Protein AF-A0A140D9M2-F1 (afdb_monomer_lite)

pLDDT: mean 85.44, std 8.34, range [60.66, 92.5]

Secondary structure (DSSP, 8-state):
---HHHHHHHHHHHHHHHHTTSSPEEE-HHHHHHHHT--HHHHHHHHHHHHHHH----SSPPPTTSPEEE-HHHHHHHTTS--

Organism: NCBI:txid1716143

Sequence (83 aa):
MVKHNDLKGALDFIKQGYSKSGDPFRFTVSDIADAMNLTETKARDVVSTINTRARFWRGHFPAAADGFAVDGPVIERLQGWFE

Structure (mmCIF, N/CA/C/O backbone):
data_AF-A0A140D9M2-F1
#
_entry.id   AF-A0A140D9M2-F1
#
loop_
_atom_site.group_PDB
_atom_site.id
_atom_site.type_symbol
_atom_site.label_atom_id
_atom_site.label_alt_id
_atom_site.label_comp_id
_atom_site.label_asym_id
_atom_site.label_entity_id
_atom_site.label_seq_id
_atom_site.pdbx_PDB_ins_code
_atom_site.Cartn_x
_atom_site.Cartn_y
_atom_site.Cartn_z
_atom_site.occupancy
_atom_site.B_iso_or_equiv
_atom_site.auth_seq_id
_atom_site.auth_comp_id
_atom_site.auth_asym_id
_atom_site.auth_atom_id
_atom_site.pdbx_PDB_model_num
ATOM 1 N N . MET A 1 1 ? -5.685 6.482 13.437 1.00 66.88 1 MET A N 1
ATOM 2 C CA . MET A 1 1 ? -5.535 5.021 13.614 1.00 66.88 1 MET A CA 1
ATOM 3 C C . MET A 1 1 ? -6.089 4.353 12.374 1.00 66.88 1 MET A C 1
ATOM 5 O O . MET A 1 1 ? -7.239 4.615 12.034 1.00 66.88 1 MET A O 1
ATOM 9 N N . VAL A 1 2 ? -5.265 3.579 11.671 1.00 79.19 2 VAL A N 1
ATOM 10 C CA . VAL A 1 2 ? -5.692 2.875 10.457 1.00 79.19 2 VAL A CA 1
ATOM 11 C C . VAL A 1 2 ? -6.647 1.748 10.845 1.00 79.19 2 VAL A C 1
ATOM 13 O O . VAL A 1 2 ? -6.375 1.021 11.802 1.00 79.19 2 VAL A O 1
ATOM 16 N N . LYS A 1 3 ? -7.784 1.613 10.153 1.00 86.25 3 LYS A N 1
ATOM 17 C CA . LYS A 1 3 ? -8.725 0.526 10.444 1.00 86.25 3 LYS A CA 1
ATOM 18 C C . LYS A 1 3 ? -8.199 -0.787 9.871 1.00 86.25 3 LYS A C 1
ATOM 20 O O . LYS A 1 3 ? -7.579 -0.807 8.812 1.00 86.25 3 LYS A O 1
ATOM 25 N N . HIS A 1 4 ? -8.519 -1.895 10.536 1.00 86.75 4 HIS A N 1
ATOM 26 C CA . HIS A 1 4 ? -8.173 -3.237 10.060 1.00 86.75 4 HIS A CA 1
ATOM 27 C C . HIS A 1 4 ? -8.655 -3.488 8.619 1.00 86.75 4 HIS A C 1
ATOM 29 O O . HIS A 1 4 ? -7.890 -3.965 7.787 1.00 86.75 4 HIS A O 1
ATOM 35 N N . ASN A 1 5 ? -9.891 -3.088 8.303 1.00 89.12 5 ASN A N 1
ATOM 36 C CA . ASN A 1 5 ? -10.455 -3.241 6.958 1.00 89.12 5 ASN A CA 1
ATOM 37 C C . ASN A 1 5 ? -9.700 -2.417 5.908 1.00 89.12 5 ASN A C 1
ATOM 39 O O . ASN A 1 5 ? -9.541 -2.882 4.782 1.00 89.12 5 ASN A O 1
ATOM 43 N N . ASP A 1 6 ? -9.194 -1.238 6.286 1.00 91.06 6 ASP A N 1
ATOM 44 C CA . ASP A 1 6 ? -8.424 -0.390 5.377 1.00 91.06 6 ASP A CA 1
ATOM 45 C C . ASP A 1 6 ? -7.061 -1.044 5.066 1.00 91.06 6 ASP A C 1
ATOM 47 O O . ASP A 1 6 ? -6.622 -1.103 3.921 1.00 91.06 6 ASP A O 1
ATOM 51 N N . LEU A 1 7 ? -6.402 -1.628 6.071 1.00 91.19 7 LEU A N 1
ATOM 52 C CA . LEU A 1 7 ? -5.160 -2.376 5.843 1.00 91.19 7 LEU A CA 1
ATOM 53 C C . LEU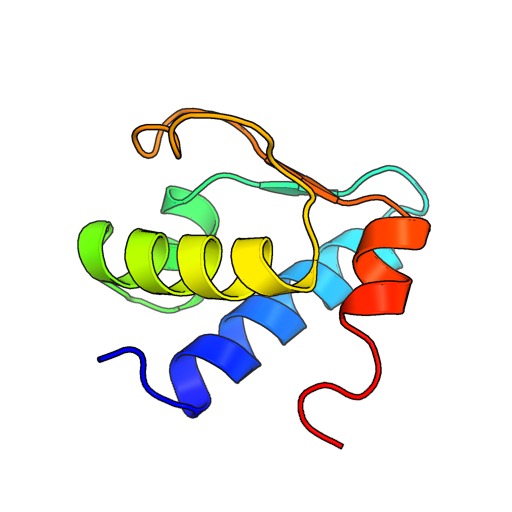 A 1 7 ? -5.384 -3.608 4.971 1.00 91.19 7 LEU A C 1
ATOM 55 O O . LEU A 1 7 ? -4.607 -3.854 4.051 1.00 91.19 7 LEU A O 1
ATOM 59 N N . LYS A 1 8 ? -6.440 -4.376 5.249 1.00 90.88 8 LYS A N 1
ATOM 60 C CA . LYS A 1 8 ? -6.758 -5.579 4.481 1.00 90.88 8 LYS A CA 1
ATOM 61 C C . LYS A 1 8 ? -7.051 -5.245 3.016 1.00 90.88 8 LYS A C 1
ATOM 63 O O . LYS A 1 8 ? -6.441 -5.844 2.138 1.00 90.88 8 LYS A O 1
ATOM 68 N N . GLY A 1 9 ? -7.887 -4.237 2.757 1.00 92.00 9 GLY A N 1
ATOM 69 C CA . GLY A 1 9 ? -8.205 -3.800 1.395 1.00 92.00 9 GLY A CA 1
ATOM 70 C C . GLY A 1 9 ? -6.978 -3.319 0.614 1.00 92.00 9 GLY A C 1
ATOM 71 O O . GLY A 1 9 ? -6.787 -3.720 -0.532 1.00 92.00 9 GLY A O 1
ATOM 72 N N . ALA A 1 10 ? -6.095 -2.536 1.241 1.00 92.06 10 ALA A N 1
ATOM 73 C CA . ALA A 1 10 ? -4.861 -2.087 0.596 1.00 92.06 10 ALA A CA 1
ATOM 74 C C . ALA A 1 10 ? -3.894 -3.243 0.297 1.00 92.06 10 ALA A C 1
ATOM 76 O O . ALA A 1 10 ? -3.261 -3.263 -0.757 1.00 92.06 10 ALA A O 1
ATOM 77 N N . LEU A 1 11 ? -3.780 -4.231 1.191 1.00 91.25 11 LEU A N 1
ATOM 78 C CA . LEU A 1 11 ? -2.972 -5.422 0.921 1.00 91.25 11 LEU A CA 1
ATOM 79 C C . LEU A 1 11 ? -3.539 -6.257 -0.222 1.00 91.25 11 LEU A C 1
ATOM 81 O O . LEU A 1 11 ? -2.765 -6.748 -1.042 1.00 91.25 11 LEU A O 1
ATOM 85 N N . ASP A 1 12 ? -4.860 -6.411 -0.289 1.00 91.38 12 ASP A N 1
ATOM 86 C CA . ASP A 1 12 ? -5.513 -7.133 -1.377 1.00 91.38 12 ASP A CA 1
ATOM 87 C C . ASP A 1 12 ? -5.270 -6.427 -2.717 1.00 91.38 12 ASP A C 1
ATOM 89 O O . ASP A 1 12 ? -4.905 -7.086 -3.690 1.00 91.38 12 ASP A O 1
ATOM 93 N N . PHE A 1 13 ? -5.356 -5.092 -2.755 1.00 91.81 13 PHE A N 1
ATOM 94 C CA . PHE A 1 13 ? -4.995 -4.291 -3.929 1.00 91.81 13 PHE A CA 1
ATOM 95 C C . PHE A 1 13 ? -3.548 -4.552 -4.382 1.00 91.81 13 PHE A C 1
ATOM 97 O O . PHE A 1 13 ? -3.307 -4.886 -5.544 1.00 91.81 13 PHE A O 1
ATOM 104 N N . ILE A 1 14 ? -2.586 -4.474 -3.455 1.00 90.06 14 ILE A N 1
ATOM 105 C CA . ILE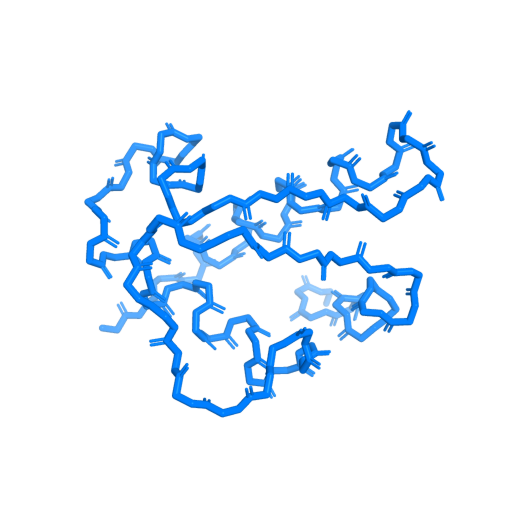 A 1 14 ? -1.156 -4.689 -3.731 1.00 90.06 14 ILE A CA 1
ATOM 106 C C . ILE A 1 14 ? -0.898 -6.114 -4.255 1.00 90.06 14 ILE A C 1
ATOM 108 O O . ILE A 1 14 ? -0.194 -6.299 -5.251 1.00 90.06 14 ILE A O 1
ATOM 112 N N . LYS A 1 15 ? -1.487 -7.132 -3.614 1.00 88.56 15 LYS A N 1
ATOM 113 C CA . LYS A 1 15 ? -1.332 -8.544 -4.001 1.00 88.56 15 LYS A CA 1
ATOM 114 C C . LYS A 1 15 ? -1.939 -8.828 -5.373 1.00 88.56 15 LYS A C 1
ATOM 116 O O . LYS A 1 15 ? -1.308 -9.497 -6.192 1.00 88.56 15 LYS A O 1
ATOM 121 N N . GLN A 1 16 ? -3.133 -8.301 -5.644 1.00 88.12 16 GLN A N 1
ATOM 122 C CA . GLN A 1 16 ? -3.788 -8.453 -6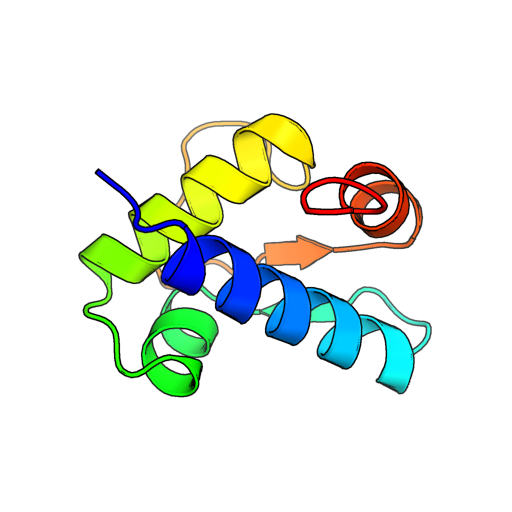.942 1.00 88.12 16 GLN A CA 1
ATOM 123 C C . GLN A 1 16 ? -2.970 -7.796 -8.057 1.00 88.12 16 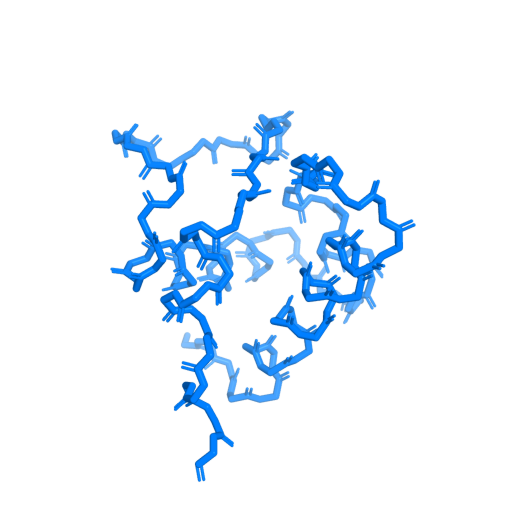GLN A C 1
ATOM 125 O O . GLN A 1 16 ? -2.780 -8.414 -9.104 1.00 88.12 16 GLN A O 1
ATOM 130 N N . GLY A 1 17 ? -2.443 -6.591 -7.825 1.00 86.56 17 GLY A N 1
ATOM 131 C CA . GLY A 1 17 ? -1.587 -5.886 -8.781 1.00 86.56 17 GLY A CA 1
ATOM 132 C C . GLY A 1 17 ? -0.328 -6.672 -9.159 1.00 86.56 17 GLY A C 1
ATOM 133 O O . GLY A 1 17 ? -0.018 -6.819 -10.343 1.00 86.56 17 GLY A O 1
ATOM 134 N N . TYR A 1 18 ? 0.353 -7.260 -8.171 1.00 87.81 18 TYR A N 1
ATOM 135 C CA . TYR A 1 18 ? 1.529 -8.102 -8.411 1.00 87.81 18 TYR A CA 1
ATOM 136 C C . TYR A 1 18 ? 1.186 -9.406 -9.147 1.00 87.81 18 TYR A C 1
ATOM 138 O O . TYR A 1 18 ? 1.826 -9.746 -10.142 1.00 87.81 18 TYR A O 1
ATOM 146 N N . SER A 1 19 ? 0.126 -10.104 -8.718 1.00 78.56 19 SER A N 1
ATOM 147 C CA . SER A 1 19 ? -0.276 -11.401 -9.291 1.00 78.56 19 SER A CA 1
ATOM 148 C C . SER A 1 19 ? -0.633 -11.356 -10.782 1.00 78.56 19 SER A C 1
ATOM 150 O O . SER A 1 19 ? -0.547 -12.373 -11.464 1.00 78.56 19 SER A O 1
ATOM 152 N N . LYS A 1 20 ? -1.016 -10.181 -11.298 1.00 74.44 20 LYS A N 1
ATOM 153 C CA . LYS A 1 20 ? -1.362 -9.982 -12.712 1.00 74.44 20 LYS A CA 1
ATOM 154 C C . LYS A 1 20 ? -0.146 -9.822 -13.623 1.00 74.44 20 LYS A C 1
ATOM 156 O O . LYS A 1 20 ? -0.281 -10.030 -14.824 1.00 74.44 20 LYS A O 1
ATOM 161 N N . SER A 1 21 ? 0.997 -9.423 -13.069 1.00 65.38 21 SER A N 1
ATOM 162 C CA . SER A 1 21 ? 2.082 -8.825 -13.855 1.00 65.38 21 SER A CA 1
ATOM 163 C C . SER A 1 21 ? 3.351 -9.674 -13.869 1.00 65.38 21 SER A C 1
ATOM 165 O O . SER A 1 21 ? 4.080 -9.637 -14.852 1.00 65.38 21 SER A O 1
ATOM 167 N N . GLY A 1 22 ? 3.656 -10.411 -12.793 1.00 70.94 22 GLY A N 1
ATOM 168 C CA . GLY A 1 22 ? 4.958 -11.079 -12.608 1.00 70.94 22 GLY A CA 1
ATOM 169 C C . GLY A 1 22 ? 6.135 -10.107 -12.395 1.00 70.94 22 GLY A C 1
ATOM 170 O O . GLY A 1 22 ? 7.066 -10.418 -11.655 1.00 70.94 22 GLY A O 1
ATOM 171 N N . ASP A 1 23 ? 6.047 -8.910 -12.974 1.00 82.50 23 ASP A N 1
ATOM 172 C CA . ASP A 1 23 ? 6.910 -7.751 -12.764 1.00 82.50 23 ASP A CA 1
ATOM 173 C C . ASP A 1 23 ? 6.579 -6.990 -11.466 1.00 82.50 23 ASP A C 1
ATOM 175 O O . ASP A 1 23 ? 5.470 -7.121 -10.929 1.00 82.50 23 ASP A O 1
ATOM 179 N N . PRO A 1 24 ? 7.509 -6.152 -10.954 1.00 87.00 24 PRO A N 1
ATOM 180 C CA . PRO A 1 24 ? 7.243 -5.307 -9.800 1.00 87.00 24 PRO A CA 1
ATOM 181 C C . PRO A 1 24 ? 5.982 -4.464 -9.994 1.00 87.00 24 PRO A C 1
ATOM 183 O O . PRO A 1 24 ? 5.873 -3.687 -10.947 1.00 87.00 24 PRO A O 1
ATOM 186 N N . PHE A 1 25 ? 5.037 -4.589 -9.067 1.00 90.69 25 PHE A N 1
ATOM 187 C CA . PHE A 1 25 ? 3.807 -3.815 -9.116 1.00 90.69 25 PHE A CA 1
ATOM 188 C C . PHE A 1 25 ? 4.077 -2.396 -8.627 1.00 90.69 25 PHE A C 1
ATOM 190 O O . PHE A 1 25 ? 4.618 -2.193 -7.537 1.00 90.69 25 PHE A O 1
ATOM 197 N N . ARG A 1 26 ? 3.716 -1.414 -9.454 1.00 90.44 26 ARG A N 1
ATOM 198 C CA . ARG A 1 26 ? 3.899 0.007 -9.165 1.00 90.44 26 ARG A CA 1
ATOM 199 C C . ARG A 1 26 ? 2.564 0.662 -8.859 1.00 90.44 26 ARG A C 1
ATOM 201 O O . ARG A 1 26 ? 1.603 0.448 -9.589 1.00 90.44 26 ARG A O 1
ATOM 208 N N . PHE A 1 27 ? 2.531 1.459 -7.800 1.00 90.88 27 PHE A N 1
ATOM 209 C CA . PHE A 1 27 ? 1.342 2.187 -7.361 1.00 90.88 27 PHE A CA 1
ATOM 210 C C . PHE A 1 27 ? 1.742 3.442 -6.581 1.00 90.88 27 PHE A C 1
ATOM 212 O O . PHE A 1 27 ? 2.860 3.552 -6.084 1.00 90.88 27 PHE A O 1
ATOM 219 N N . THR A 1 28 ? 0.820 4.379 -6.449 1.00 91.31 28 THR A N 1
ATOM 220 C CA . THR A 1 28 ? 0.949 5.629 -5.695 1.00 91.31 28 THR A CA 1
ATOM 221 C C . THR A 1 28 ? 0.039 5.611 -4.466 1.00 91.31 28 THR A C 1
ATOM 223 O O . THR A 1 28 ? -0.800 4.723 -4.300 1.00 91.31 28 THR A O 1
ATOM 226 N N . VAL A 1 29 ? 0.168 6.608 -3.583 1.00 90.44 29 VAL A N 1
ATOM 227 C CA . VAL A 1 29 ? -0.814 6.780 -2.495 1.00 90.44 29 VAL A CA 1
ATOM 228 C C . VAL A 1 29 ? -2.210 7.049 -3.068 1.00 90.44 29 VAL A C 1
ATOM 230 O O . VAL A 1 29 ? -3.191 6.543 -2.524 1.00 90.44 29 VAL A O 1
ATOM 233 N N . SER A 1 30 ? -2.295 7.806 -4.165 1.00 91.19 30 SER A N 1
ATOM 234 C CA . SER A 1 30 ? -3.559 8.133 -4.831 1.00 91.19 30 SER A CA 1
ATOM 235 C C . SER A 1 30 ? -4.266 6.893 -5.371 1.00 91.19 30 SER A C 1
ATOM 237 O O . SER A 1 30 ? -5.464 6.759 -5.163 1.00 91.19 30 SER A O 1
ATOM 239 N N . ASP A 1 31 ? -3.532 5.928 -5.935 1.00 92.06 31 ASP A N 1
ATOM 240 C CA . ASP A 1 31 ? -4.133 4.673 -6.416 1.00 92.06 31 ASP A CA 1
ATOM 241 C C . ASP A 1 31 ? -4.838 3.904 -5.286 1.00 92.06 31 ASP A C 1
ATOM 243 O O . ASP A 1 31 ? -5.918 3.347 -5.477 1.00 92.06 31 ASP A O 1
ATOM 247 N N . ILE A 1 32 ? -4.252 3.903 -4.082 1.00 91.31 32 ILE A N 1
ATOM 248 C CA . ILE A 1 32 ? -4.860 3.297 -2.888 1.00 91.31 32 ILE A CA 1
ATOM 249 C C . ILE A 1 32 ? -6.056 4.124 -2.410 1.00 91.31 32 ILE A C 1
ATOM 251 O O . ILE A 1 32 ? -7.078 3.556 -2.025 1.00 91.31 32 ILE A O 1
ATOM 255 N N . ALA A 1 33 ? -5.938 5.454 -2.420 1.00 92.06 33 ALA A N 1
ATOM 256 C CA . ALA A 1 33 ? -7.023 6.352 -2.038 1.00 92.06 33 ALA A CA 1
ATOM 257 C C . ALA A 1 33 ? -8.258 6.135 -2.924 1.00 92.06 33 ALA A C 1
ATOM 259 O O . ALA A 1 33 ? -9.353 5.935 -2.397 1.00 92.06 33 ALA A O 1
ATOM 260 N N . ASP A 1 34 ? -8.059 6.068 -4.239 1.00 92.12 34 ASP A N 1
ATOM 261 C CA . ASP A 1 34 ? -9.110 5.863 -5.234 1.00 92.12 34 ASP A CA 1
ATOM 262 C C . ASP A 1 34 ? -9.702 4.454 -5.146 1.00 92.12 34 ASP A C 1
ATOM 264 O O . ASP A 1 34 ? -10.922 4.296 -5.060 1.00 92.12 34 ASP A O 1
ATOM 268 N N . ALA A 1 35 ? -8.856 3.418 -5.079 1.00 91.62 35 ALA A N 1
ATOM 269 C CA . ALA A 1 35 ? -9.305 2.026 -4.996 1.00 91.62 35 ALA A CA 1
ATOM 270 C C . ALA A 1 35 ? -10.145 1.739 -3.742 1.00 91.62 35 ALA A C 1
ATOM 272 O O . ALA A 1 35 ? -10.982 0.836 -3.741 1.00 91.62 35 ALA A O 1
ATOM 273 N N . MET A 1 36 ? -9.917 2.495 -2.669 1.00 91.50 36 MET A N 1
ATOM 274 C CA . MET A 1 36 ? -10.550 2.277 -1.371 1.00 91.50 36 MET A CA 1
ATOM 275 C C . MET A 1 36 ? -11.541 3.371 -0.966 1.00 91.50 36 MET A C 1
ATOM 277 O O . MET A 1 36 ? -12.114 3.289 0.123 1.00 91.50 36 MET A O 1
ATOM 281 N N . ASN A 1 37 ? -11.745 4.386 -1.811 1.00 92.50 37 ASN A N 1
ATOM 282 C CA . ASN A 1 37 ? -12.530 5.580 -1.494 1.00 92.50 37 ASN A CA 1
ATOM 283 C C . ASN A 1 37 ? -12.111 6.219 -0.148 1.00 92.50 37 ASN A C 1
ATOM 285 O O . ASN A 1 37 ? -12.932 6.522 0.725 1.00 92.50 37 ASN A O 1
ATOM 289 N N 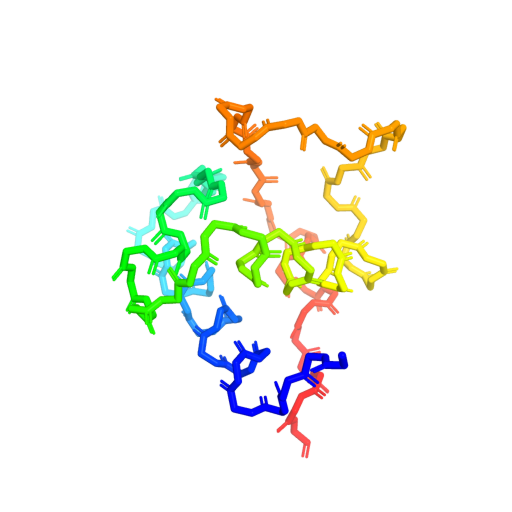. LEU A 1 38 ? -10.799 6.362 0.051 1.00 90.88 38 LEU A N 1
ATOM 290 C CA . LEU A 1 38 ? -10.187 6.979 1.225 1.00 90.88 38 LEU A CA 1
ATOM 291 C C . LEU A 1 38 ? -9.714 8.395 0.901 1.00 90.88 38 LEU A C 1
ATOM 293 O O . LEU A 1 38 ? -9.424 8.738 -0.238 1.00 90.88 38 LEU A O 1
ATOM 297 N N . THR A 1 39 ? -9.558 9.220 1.936 1.00 91.75 39 THR A N 1
ATOM 298 C CA . THR A 1 39 ? -8.795 10.460 1.774 1.00 91.75 39 THR A CA 1
ATOM 299 C C . THR A 1 39 ? -7.320 10.129 1.567 1.00 91.75 39 THR A C 1
ATOM 301 O O . THR A 1 39 ? -6.807 9.174 2.156 1.00 91.75 39 THR A O 1
ATOM 304 N N . GLU A 1 40 ? -6.611 10.959 0.808 1.00 89.44 40 GLU A N 1
ATOM 305 C CA . GLU A 1 40 ? -5.176 10.795 0.542 1.00 89.44 40 GLU A CA 1
ATOM 306 C C . GLU A 1 40 ? -4.354 10.672 1.838 1.00 89.44 40 GLU A C 1
ATOM 308 O O . GLU A 1 40 ? -3.471 9.825 1.952 1.00 89.44 40 GLU A O 1
ATOM 313 N N . THR A 1 41 ? -4.711 11.436 2.878 1.00 89.88 41 THR A N 1
ATOM 314 C CA . THR A 1 41 ? -4.097 11.331 4.211 1.00 89.88 41 THR A CA 1
ATOM 315 C C . THR A 1 41 ? -4.269 9.940 4.825 1.00 89.88 41 THR A C 1
ATOM 317 O O . THR A 1 41 ? -3.314 9.378 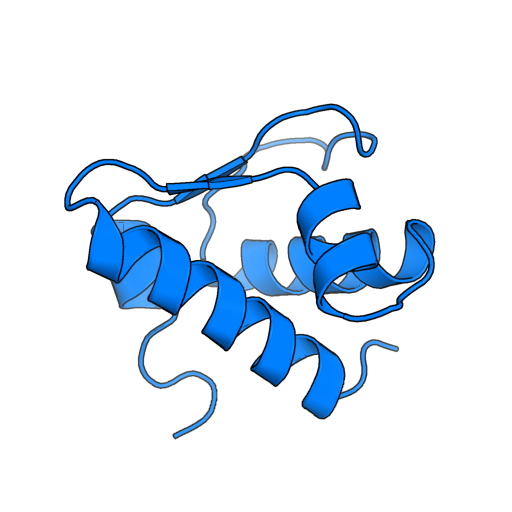5.352 1.00 89.88 41 THR A O 1
ATOM 320 N N . LYS A 1 42 ? -5.470 9.353 4.741 1.00 91.00 42 LYS A N 1
ATOM 321 C CA . LYS A 1 42 ? -5.723 8.006 5.273 1.00 91.00 42 LYS A CA 1
ATOM 322 C C . LYS A 1 42 ? -5.017 6.941 4.448 1.00 91.00 42 LYS A C 1
ATOM 324 O O . LYS A 1 42 ? -4.429 6.034 5.026 1.00 91.00 42 LYS A O 1
ATOM 329 N N . ALA A 1 43 ? -5.047 7.060 3.123 1.00 91.31 43 ALA A N 1
ATOM 330 C CA . ALA A 1 43 ? -4.310 6.164 2.242 1.00 91.31 43 ALA A CA 1
ATOM 331 C C . ALA A 1 43 ? -2.810 6.205 2.563 1.00 91.31 43 ALA A C 1
ATOM 333 O O . ALA A 1 43 ? -2.179 5.161 2.700 1.00 91.31 43 ALA A O 1
ATOM 334 N N . ARG A 1 44 ? -2.247 7.392 2.815 1.00 90.00 44 ARG A N 1
ATOM 335 C CA . ARG A 1 44 ? -0.854 7.541 3.247 1.00 90.00 44 ARG A CA 1
ATOM 336 C C . ARG A 1 44 ? -0.574 6.814 4.559 1.00 90.00 44 ARG A C 1
ATOM 338 O O . ARG A 1 44 ? 0.422 6.100 4.640 1.00 90.00 44 ARG A O 1
ATOM 345 N N . ASP A 1 45 ? -1.436 6.958 5.564 1.00 91.38 45 ASP A N 1
ATOM 346 C CA . ASP A 1 45 ? -1.287 6.246 6.839 1.00 91.38 45 ASP A CA 1
ATOM 347 C C . ASP A 1 45 ? -1.316 4.721 6.641 1.00 91.38 45 ASP A C 1
ATOM 349 O O . ASP A 1 45 ? -0.522 3.994 7.248 1.00 91.38 45 ASP A O 1
ATOM 353 N N . VAL A 1 46 ? -2.197 4.233 5.760 1.00 91.94 46 VAL A N 1
ATOM 354 C CA . VAL A 1 46 ? -2.298 2.814 5.392 1.00 91.94 46 VAL A CA 1
ATOM 355 C C . VAL A 1 46 ? -1.002 2.340 4.737 1.00 91.94 46 VAL A C 1
ATOM 357 O O . VAL A 1 46 ? -0.383 1.400 5.233 1.00 91.94 46 VAL A O 1
ATOM 360 N N . VAL A 1 47 ? -0.543 3.002 3.670 1.00 91.19 47 VAL A N 1
ATOM 361 C CA . VAL A 1 47 ? 0.671 2.593 2.941 1.00 91.19 47 VAL A CA 1
ATOM 362 C C . VAL A 1 47 ? 1.912 2.714 3.828 1.00 91.19 47 VAL A C 1
ATOM 364 O O . VAL A 1 47 ? 2.767 1.830 3.804 1.00 91.19 47 VAL A O 1
ATOM 367 N N . SER A 1 48 ? 1.989 3.742 4.676 1.00 90.56 48 SER A N 1
ATOM 368 C CA . SER A 1 48 ? 3.050 3.889 5.678 1.00 90.56 48 SER A CA 1
ATOM 369 C C . SER A 1 48 ? 3.066 2.702 6.642 1.00 90.56 48 SER A C 1
ATOM 371 O O . SER A 1 48 ? 4.109 2.074 6.836 1.00 90.56 48 SER A O 1
ATOM 373 N N . THR A 1 49 ? 1.899 2.314 7.165 1.00 91.56 49 THR A N 1
ATOM 374 C CA . THR A 1 49 ? 1.759 1.134 8.029 1.00 91.56 49 THR A CA 1
ATOM 375 C C . THR A 1 49 ? 2.210 -0.130 7.303 1.00 91.56 49 THR A C 1
ATOM 377 O O . THR A 1 49 ? 2.997 -0.899 7.852 1.00 91.56 49 THR A O 1
ATOM 380 N N . ILE A 1 50 ? 1.801 -0.327 6.048 1.00 91.12 50 ILE A N 1
ATOM 381 C CA . ILE A 1 50 ? 2.236 -1.468 5.232 1.00 91.12 50 ILE A CA 1
ATOM 382 C C . ILE A 1 50 ? 3.756 -1.471 5.045 1.00 91.12 50 ILE A C 1
ATOM 384 O O . ILE A 1 50 ? 4.405 -2.508 5.222 1.00 91.12 50 ILE A O 1
ATOM 388 N N . ASN A 1 51 ? 4.349 -0.311 4.768 1.00 90.44 51 ASN A N 1
ATOM 389 C CA . ASN A 1 51 ? 5.787 -0.178 4.598 1.00 90.44 51 ASN A CA 1
ATOM 390 C C . ASN A 1 51 ? 6.573 -0.530 5.873 1.00 90.44 51 ASN A C 1
ATOM 392 O O . ASN A 1 51 ? 7.669 -1.078 5.763 1.00 90.44 51 ASN A O 1
ATOM 396 N N . THR A 1 52 ? 6.024 -0.305 7.076 1.00 88.75 52 THR A N 1
ATOM 397 C CA . THR A 1 52 ? 6.703 -0.714 8.327 1.00 88.75 52 THR A CA 1
ATOM 398 C C . THR A 1 52 ? 6.991 -2.217 8.380 1.00 88.75 52 THR A C 1
ATOM 400 O O . THR A 1 52 ? 8.031 -2.629 8.902 1.00 88.75 52 THR A O 1
ATOM 403 N N . ARG A 1 53 ? 6.115 -3.036 7.784 1.00 87.62 53 ARG A N 1
ATOM 404 C CA . ARG A 1 53 ? 6.285 -4.488 7.688 1.00 87.62 53 ARG A CA 1
ATOM 405 C C . ARG A 1 53 ? 7.073 -4.888 6.446 1.00 87.62 53 ARG A C 1
ATOM 407 O O . ARG A 1 53 ? 8.021 -5.664 6.530 1.00 87.62 53 ARG A O 1
ATOM 414 N N . ALA A 1 54 ? 6.672 -4.369 5.293 1.00 89.50 54 ALA A N 1
ATOM 415 C CA . ALA A 1 54 ? 7.139 -4.855 4.000 1.00 89.50 54 ALA A CA 1
ATOM 416 C C . ALA A 1 54 ? 8.481 -4.249 3.563 1.00 89.50 54 ALA A C 1
ATOM 418 O O . ALA A 1 54 ? 9.233 -4.875 2.812 1.00 89.50 54 ALA A O 1
ATOM 419 N N . ARG A 1 55 ? 8.808 -3.055 4.074 1.00 88.06 55 ARG A N 1
ATOM 420 C CA . ARG A 1 55 ? 10.052 -2.314 3.820 1.00 88.06 55 ARG A CA 1
ATOM 421 C C . ARG A 1 55 ? 10.365 -2.121 2.330 1.00 88.06 55 ARG A C 1
ATOM 423 O O . ARG A 1 55 ? 11.524 -2.239 1.932 1.00 88.06 55 ARG A O 1
ATOM 430 N N . PHE A 1 56 ? 9.347 -1.837 1.517 1.00 86.31 56 PHE A N 1
ATOM 431 C CA . PHE A 1 56 ? 9.518 -1.523 0.090 1.00 86.31 56 PHE A CA 1
ATOM 432 C C . PHE A 1 56 ? 10.006 -0.091 -0.157 1.00 86.31 56 PHE A C 1
ATOM 434 O O . PHE A 1 56 ? 10.509 0.208 -1.234 1.00 86.31 56 PHE A O 1
ATOM 441 N N . TRP A 1 57 ? 9.912 0.788 0.843 1.00 86.56 57 TRP A N 1
ATOM 442 C CA . TRP A 1 57 ? 10.436 2.148 0.799 1.00 86.56 57 TRP A CA 1
ATOM 443 C C . TRP A 1 57 ? 11.393 2.417 1.961 1.00 86.56 57 TRP A C 1
ATOM 445 O O . TRP A 1 57 ? 11.116 2.060 3.112 1.00 86.56 57 TRP A O 1
ATOM 455 N N . ARG A 1 58 ? 12.513 3.089 1.668 1.00 79.50 58 ARG A N 1
ATOM 456 C CA . ARG A 1 58 ? 13.523 3.504 2.652 1.00 79.50 58 ARG A CA 1
ATOM 457 C C . ARG A 1 58 ? 13.627 5.028 2.684 1.00 79.50 58 ARG A C 1
ATOM 459 O O . ARG A 1 58 ? 13.701 5.657 1.637 1.00 79.50 58 ARG A O 1
ATOM 466 N N . GLY A 1 59 ? 13.697 5.603 3.884 1.00 75.06 59 GLY A N 1
ATOM 467 C CA . GLY A 1 59 ? 13.824 7.049 4.089 1.00 75.06 59 GLY A CA 1
ATOM 468 C C . GLY A 1 59 ? 12.504 7.724 4.456 1.00 75.06 59 GLY A C 1
ATOM 469 O O . GLY A 1 59 ? 11.573 7.070 4.928 1.00 75.06 59 GLY A O 1
ATOM 470 N N . HIS A 1 60 ? 12.440 9.046 4.276 1.00 75.75 60 HIS A N 1
ATOM 471 C CA . HIS A 1 60 ? 11.226 9.808 4.556 1.00 75.75 60 HIS A CA 1
ATOM 472 C C . HIS A 1 60 ? 10.098 9.333 3.633 1.00 75.75 60 HIS A C 1
ATOM 474 O O . HIS A 1 60 ? 10.290 9.209 2.421 1.00 75.75 60 HIS A O 1
ATOM 480 N N . PHE A 1 61 ? 8.942 9.012 4.217 1.00 71.75 61 PHE A N 1
ATOM 481 C CA . PHE A 1 61 ? 7.811 8.498 3.456 1.00 71.75 61 PHE A CA 1
ATOM 482 C C . PHE A 1 61 ? 7.277 9.613 2.547 1.00 71.75 61 PHE A C 1
ATOM 484 O O . PHE A 1 61 ? 6.967 10.697 3.059 1.00 71.75 61 PHE A O 1
ATOM 491 N N . PRO A 1 62 ? 7.194 9.392 1.231 1.00 70.00 62 PRO A N 1
ATOM 492 C CA . PRO A 1 62 ? 7.012 10.471 0.279 1.00 70.00 62 PRO A CA 1
ATOM 493 C C . PRO A 1 62 ? 5.617 11.101 0.350 1.00 70.00 62 PRO A C 1
ATOM 495 O O . PRO A 1 62 ? 4.685 10.549 0.944 1.00 70.00 62 PRO A O 1
ATOM 498 N N . ALA A 1 63 ? 5.487 12.297 -0.231 1.00 65.94 63 ALA A N 1
ATOM 499 C CA . ALA A 1 63 ? 4.181 12.881 -0.532 1.00 65.94 63 ALA A CA 1
ATOM 500 C C . ALA A 1 63 ? 3.560 12.128 -1.725 1.00 65.94 63 ALA A C 1
ATOM 502 O O . ALA A 1 63 ? 4.288 11.561 -2.531 1.00 65.94 63 ALA A O 1
ATOM 503 N N . ALA A 1 64 ? 2.230 12.086 -1.819 1.00 61.06 64 ALA A N 1
ATOM 504 C CA . ALA A 1 64 ? 1.451 11.095 -2.575 1.00 61.06 64 ALA A CA 1
ATOM 505 C C . ALA A 1 64 ? 1.799 10.833 -4.054 1.00 61.06 64 ALA A C 1
ATOM 507 O O . ALA A 1 64 ? 1.339 9.827 -4.591 1.00 61.06 64 ALA A O 1
ATOM 508 N N . ALA A 1 65 ? 2.589 11.695 -4.696 1.00 60.66 65 ALA A N 1
ATOM 509 C CA . ALA A 1 65 ? 2.979 11.585 -6.097 1.00 60.66 65 ALA A CA 1
ATOM 510 C C . ALA A 1 65 ? 4.121 10.586 -6.368 1.00 60.66 65 ALA A C 1
ATOM 512 O O . ALA A 1 65 ? 4.308 10.195 -7.520 1.00 60.66 65 ALA A O 1
ATOM 513 N N . ASP A 1 66 ? 4.882 10.165 -5.352 1.00 72.81 66 ASP A N 1
ATOM 514 C CA . ASP A 1 66 ? 5.961 9.202 -5.580 1.00 72.81 66 ASP A CA 1
ATOM 515 C C . ASP A 1 66 ? 5.408 7.780 -5.735 1.00 72.81 66 ASP A C 1
ATOM 517 O O . ASP A 1 66 ? 4.629 7.282 -4.917 1.00 72.81 66 ASP A O 1
ATOM 521 N N . GLY A 1 67 ? 5.835 7.119 -6.812 1.00 82.75 67 GLY A N 1
ATOM 522 C CA . GLY A 1 67 ? 5.486 5.735 -7.099 1.00 82.75 67 GLY A CA 1
ATOM 523 C C . GLY A 1 67 ? 6.259 4.767 -6.207 1.00 82.75 67 GLY A C 1
ATOM 524 O O . GLY A 1 67 ? 7.490 4.756 -6.188 1.00 82.75 67 GLY A O 1
ATOM 525 N N . PHE A 1 68 ? 5.534 3.906 -5.506 1.00 87.94 68 PHE A N 1
ATOM 526 C CA . PHE A 1 68 ? 6.078 2.741 -4.825 1.00 87.94 68 PHE A CA 1
ATOM 527 C C . PHE A 1 68 ? 6.188 1.577 -5.800 1.00 87.94 68 PHE A C 1
ATOM 529 O O . PHE A 1 68 ? 5.378 1.444 -6.715 1.00 87.94 68 PHE A O 1
ATOM 536 N N . ALA A 1 69 ? 7.168 0.707 -5.576 1.00 88.44 69 ALA A N 1
ATOM 537 C CA . ALA A 1 69 ? 7.287 -0.563 -6.273 1.00 88.44 69 ALA A CA 1
ATOM 538 C C . ALA A 1 69 ? 7.332 -1.693 -5.245 1.00 88.44 69 ALA A C 1
ATOM 540 O O . ALA A 1 69 ? 8.114 -1.637 -4.296 1.00 88.44 69 ALA A O 1
ATOM 541 N N . VAL A 1 70 ? 6.503 -2.713 -5.437 1.00 88.81 70 VAL A N 1
ATOM 542 C CA . VAL A 1 70 ? 6.563 -3.965 -4.676 1.00 88.81 70 VAL A CA 1
ATOM 543 C C . VAL A 1 70 ? 7.062 -5.080 -5.590 1.00 88.81 70 VAL A C 1
ATOM 545 O O . VAL A 1 70 ? 6.606 -5.216 -6.723 1.00 88.81 70 VAL A O 1
ATOM 548 N N . ASP A 1 71 ? 8.006 -5.877 -5.106 1.00 89.88 71 ASP A N 1
ATOM 549 C CA . ASP A 1 71 ? 8.555 -7.050 -5.785 1.00 89.88 71 ASP A CA 1
ATOM 550 C C . ASP A 1 71 ? 8.241 -8.339 -5.001 1.00 89.88 71 ASP A C 1
ATOM 552 O O . ASP A 1 71 ? 7.585 -8.302 -3.956 1.00 89.88 71 ASP A O 1
ATOM 556 N N . GLY A 1 72 ? 8.699 -9.490 -5.502 1.00 87.75 72 GLY A N 1
ATOM 557 C CA . GLY A 1 72 ? 8.470 -10.795 -4.867 1.00 87.75 72 GLY A CA 1
ATOM 558 C C . GLY A 1 72 ? 8.811 -10.818 -3.367 1.00 87.75 72 GLY A C 1
ATOM 559 O O . GLY A 1 72 ? 7.923 -11.105 -2.563 1.00 87.75 72 GLY A O 1
ATOM 560 N N . PRO A 1 73 ? 10.031 -10.422 -2.950 1.00 89.31 73 PRO A N 1
ATOM 561 C CA . PRO A 1 73 ? 10.407 -10.359 -1.535 1.00 89.31 73 PRO A CA 1
ATOM 562 C C . PRO A 1 73 ? 9.520 -9.446 -0.679 1.00 89.31 73 PRO A C 1
ATOM 564 O O . PRO A 1 73 ? 9.299 -9.709 0.506 1.00 89.31 73 PRO A O 1
ATOM 567 N N . VAL A 1 74 ? 9.022 -8.342 -1.239 1.00 89.12 74 VAL A N 1
ATOM 568 C CA . VAL A 1 74 ? 8.073 -7.462 -0.546 1.00 89.12 74 VAL A CA 1
ATOM 569 C C . VAL A 1 74 ? 6.729 -8.163 -0.348 1.00 89.12 74 VAL A C 1
ATOM 571 O O . VAL A 1 74 ? 6.169 -8.098 0.748 1.00 89.12 74 VAL A O 1
ATOM 574 N N . ILE A 1 75 ? 6.229 -8.861 -1.368 1.00 88.25 75 ILE A N 1
ATOM 575 C CA . ILE A 1 75 ? 4.977 -9.624 -1.295 1.00 88.25 75 ILE A CA 1
ATOM 576 C C . ILE A 1 75 ? 5.083 -10.772 -0.289 1.00 88.25 75 ILE A C 1
ATOM 578 O O . ILE A 1 75 ? 4.160 -10.953 0.503 1.00 88.25 75 ILE A O 1
ATOM 582 N N . GLU A 1 76 ? 6.211 -11.481 -0.238 1.00 88.44 76 GLU A N 1
ATOM 583 C CA . GLU A 1 76 ? 6.474 -12.532 0.757 1.00 88.44 76 GLU A CA 1
ATOM 584 C C . GLU A 1 76 ? 6.365 -12.005 2.196 1.00 88.44 76 GLU A C 1
ATOM 586 O O . GLU A 1 76 ? 5.729 -12.624 3.044 1.00 88.44 76 GLU A O 1
ATOM 591 N N . ARG A 1 77 ? 6.886 -10.805 2.487 1.00 89.25 77 ARG A N 1
ATOM 592 C CA . ARG A 1 77 ? 6.747 -10.186 3.827 1.00 89.25 77 ARG A CA 1
ATOM 593 C C . ARG A 1 77 ? 5.305 -9.801 4.171 1.00 89.25 77 ARG A C 1
ATOM 595 O O . ARG A 1 77 ? 4.967 -9.635 5.349 1.00 89.25 77 ARG A O 1
ATOM 602 N N . LEU A 1 78 ? 4.470 -9.610 3.152 1.00 88.00 78 LEU A N 1
ATOM 603 C CA . LEU A 1 78 ? 3.048 -9.289 3.271 1.00 88.00 78 LEU A CA 1
ATOM 604 C C . LEU A 1 78 ? 2.148 -10.533 3.311 1.00 88.00 78 LEU A C 1
ATOM 606 O O . LEU A 1 78 ? 0.956 -10.414 3.625 1.00 88.00 78 LEU A O 1
ATOM 610 N N . GLN A 1 79 ? 2.683 -11.718 3.012 1.00 82.94 79 GLN A N 1
ATOM 611 C CA . GLN A 1 79 ? 1.977 -12.979 3.226 1.00 82.94 79 GLN A CA 1
ATOM 612 C C . GLN A 1 79 ? 1.749 -13.206 4.731 1.00 82.94 79 GLN A C 1
ATOM 614 O O . GLN A 1 79 ? 2.536 -12.769 5.575 1.00 82.94 79 GLN A O 1
ATOM 619 N N . GLY A 1 80 ? 0.604 -13.802 5.077 1.00 77.19 80 GLY A N 1
ATOM 620 C CA . GLY A 1 80 ? 0.254 -14.145 6.460 1.00 77.19 80 GLY A CA 1
ATOM 621 C C . GLY A 1 80 ? 0.038 -12.981 7.440 1.00 77.19 80 GLY A C 1
ATOM 622 O O . GLY A 1 80 ? -0.008 -13.208 8.641 1.00 77.19 80 GLY A O 1
ATOM 623 N N . TRP A 1 81 ? -0.067 -11.716 7.003 1.00 79.31 81 TRP A N 1
ATOM 624 C CA . TRP A 1 81 ? -0.321 -10.608 7.950 1.00 79.31 81 TRP A CA 1
ATOM 625 C C . TRP A 1 81 ? -1.761 -10.596 8.506 1.00 79.31 81 TRP A C 1
ATOM 627 O O . TRP A 1 81 ? -2.006 -10.053 9.579 1.00 79.31 81 TRP A O 1
ATOM 637 N N . PHE A 1 82 ? -2.713 -11.209 7.805 1.00 70.62 82 PHE A N 1
ATOM 638 C CA . PHE A 1 82 ? -4.118 -11.303 8.226 1.00 70.62 82 PHE A CA 1
ATOM 639 C C . PHE A 1 82 ? -4.693 -12.717 8.054 1.00 70.62 82 PHE A C 1
ATOM 641 O O . PHE A 1 82 ? -5.905 -12.869 7.901 1.00 70.62 82 PHE A O 1
ATOM 648 N N . GLU A 1 83 ? -3.811 -13.715 8.027 1.00 64.25 83 GLU A N 1
ATOM 649 C CA . GLU A 1 83 ? -4.161 -15.116 8.296 1.00 64.25 83 GLU A CA 1
ATOM 650 C C . GLU A 1 83 ? -4.141 -15.334 9.811 1.00 64.25 83 GLU A C 1
ATOM 652 O O . GLU A 1 83 ? -5.052 -16.030 10.308 1.00 64.25 83 GLU A O 1
#

Radius of gyration: 11.55 Å; chains: 1; bounding box: 26×28×28 Å

Foldseek 3Di:
DQDPVLLVQLLVVCVVQCVVPVAWRKDFLVRSCVSPVHDSVNSLVSVVVLCVQLVQDDDDRDRGPDMTTHHPSSNVSSPPPPD